Protein AF-X0UY35-F1 (afdb_monomer)

Organism: NCBI:txid412755

Structure (mmCIF, N/CA/C/O backbone):
data_AF-X0UY35-F1
#
_entry.id   AF-X0UY35-F1
#
loop_
_atom_site.group_PDB
_atom_site.id
_atom_site.type_symbol
_atom_site.label_atom_id
_atom_site.label_alt_id
_atom_site.label_comp_id
_atom_site.label_asym_id
_atom_site.label_entity_id
_atom_site.label_seq_id
_atom_site.pdbx_PDB_ins_code
_atom_site.Cartn_x
_atom_site.Cartn_y
_atom_site.Cartn_z
_atom_site.occupancy
_atom_site.B_iso_or_equiv
_atom_site.auth_seq_id
_atom_site.auth_comp_id
_atom_site.auth_asym_id
_atom_site.auth_atom_id
_atom_site.pdbx_PDB_model_num
ATOM 1 N N . MET A 1 1 ? 24.936 6.559 -15.724 1.00 60.38 1 MET A N 1
ATOM 2 C CA . MET A 1 1 ? 23.497 6.473 -16.068 1.00 60.38 1 MET A CA 1
ATOM 3 C C . MET A 1 1 ? 22.964 5.036 -16.141 1.00 60.38 1 MET A C 1
ATOM 5 O O . MET A 1 1 ? 21.847 4.833 -15.705 1.00 60.38 1 MET A O 1
ATOM 9 N N . LYS A 1 2 ? 23.726 4.029 -16.615 1.00 60.41 2 LYS A N 1
ATOM 10 C CA . LYS A 1 2 ? 23.259 2.620 -16.675 1.00 60.41 2 LYS A CA 1
ATOM 11 C C . LYS A 1 2 ? 22.944 1.953 -15.319 1.00 60.41 2 LYS A C 1
ATOM 13 O O . LYS A 1 2 ? 22.242 0.956 -15.308 1.00 60.41 2 LYS A O 1
ATOM 18 N N . ASP A 1 3 ? 23.432 2.501 -14.209 1.00 83.38 3 ASP A N 1
ATOM 19 C CA . ASP A 1 3 ? 23.315 1.887 -12.877 1.00 83.38 3 ASP A CA 1
ATOM 20 C C . ASP A 1 3 ? 21.993 2.234 -12.153 1.00 83.38 3 ASP A C 1
ATOM 22 O O . ASP A 1 3 ? 21.365 1.376 -11.543 1.00 83.38 3 ASP A O 1
ATOM 26 N N . ILE A 1 4 ? 21.480 3.463 -12.311 1.00 85.31 4 ILE A N 1
ATOM 27 C CA . ILE A 1 4 ? 20.291 3.931 -11.570 1.00 85.31 4 ILE A CA 1
ATOM 28 C C . ILE A 1 4 ? 19.015 3.150 -11.921 1.00 85.31 4 ILE A C 1
ATOM 30 O O . ILE A 1 4 ? 18.186 2.895 -11.055 1.00 85.31 4 ILE A O 1
ATOM 34 N N . VAL A 1 5 ? 18.869 2.732 -13.183 1.00 83.88 5 VAL A N 1
ATOM 35 C CA . VAL A 1 5 ? 17.699 1.968 -13.643 1.00 83.88 5 VAL A CA 1
ATOM 36 C C . VAL A 1 5 ? 17.684 0.580 -13.003 1.00 83.88 5 VAL A C 1
ATOM 38 O O . VAL A 1 5 ? 16.643 0.148 -12.526 1.00 83.88 5 VAL A O 1
ATOM 41 N N . GLY A 1 6 ? 18.840 -0.090 -12.926 1.00 89.19 6 GLY A N 1
ATOM 42 C CA . GLY A 1 6 ? 18.953 -1.389 -12.258 1.00 89.19 6 GLY A CA 1
ATOM 43 C C . GLY A 1 6 ? 18.719 -1.295 -10.749 1.00 89.19 6 GLY A C 1
ATOM 44 O O . GLY A 1 6 ? 18.063 -2.158 -10.174 1.00 89.19 6 GLY A O 1
ATOM 45 N N . GLN A 1 7 ? 19.190 -0.220 -10.111 1.00 92.12 7 GLN A N 1
ATOM 46 C CA . GLN A 1 7 ? 18.975 0.013 -8.678 1.00 92.12 7 GLN A CA 1
ATOM 47 C C . GLN A 1 7 ? 17.506 0.289 -8.327 1.00 92.12 7 GLN A C 1
ATOM 49 O O . GLN A 1 7 ? 17.054 -0.083 -7.245 1.00 92.12 7 GLN A O 1
ATOM 54 N N . LEU A 1 8 ? 16.755 0.914 -9.238 1.00 94.75 8 LEU A N 1
ATOM 55 C CA . LEU A 1 8 ? 15.342 1.244 -9.043 1.00 94.75 8 LEU A CA 1
ATOM 56 C C . LEU A 1 8 ? 14.375 0.205 -9.618 1.00 94.75 8 LEU A C 1
ATOM 58 O O . LEU A 1 8 ? 13.170 0.349 -9.424 1.00 94.75 8 LEU A O 1
ATOM 62 N N . ASP A 1 9 ? 14.863 -0.846 -10.281 1.00 94.38 9 ASP A N 1
ATOM 63 C CA . ASP A 1 9 ? 14.008 -1.857 -10.913 1.00 94.38 9 ASP A CA 1
ATOM 64 C C . ASP A 1 9 ? 12.964 -2.414 -9.936 1.00 94.38 9 ASP A C 1
ATOM 66 O O . ASP A 1 9 ? 11.780 -2.456 -10.243 1.00 94.38 9 ASP A O 1
ATOM 70 N N . ARG A 1 10 ? 13.362 -2.708 -8.694 1.00 94.00 10 ARG A N 1
ATOM 71 C CA . ARG A 1 10 ? 12.445 -3.210 -7.657 1.00 94.00 10 ARG A CA 1
ATOM 72 C C . ARG A 1 10 ? 11.424 -2.187 -7.158 1.00 94.00 10 ARG A C 1
ATOM 74 O O . ARG A 1 10 ? 10.422 -2.595 -6.581 1.00 94.00 10 ARG A O 1
ATOM 81 N N . ALA A 1 11 ? 11.687 -0.893 -7.324 1.00 93.44 11 ALA A N 1
ATOM 82 C CA . ALA A 1 11 ? 10.738 0.157 -6.965 1.00 93.44 11 ALA A CA 1
ATOM 83 C C . ALA A 1 11 ? 9.639 0.293 -8.028 1.00 93.44 11 ALA A C 1
ATOM 85 O O . ALA A 1 11 ? 8.482 0.511 -7.681 1.00 93.44 11 ALA A O 1
ATOM 86 N N . PHE A 1 12 ? 9.989 0.122 -9.308 1.00 93.50 12 PHE A N 1
ATOM 87 C CA . PHE A 1 12 ? 9.038 0.188 -10.422 1.00 93.50 12 PHE A CA 1
ATOM 88 C C . PHE A 1 12 ? 8.370 -1.158 -10.737 1.00 93.50 12 PHE A C 1
ATOM 90 O O . PHE A 1 12 ? 7.232 -1.175 -11.195 1.00 93.50 12 PHE A O 1
ATOM 97 N N . ASN A 1 13 ? 9.041 -2.274 -10.441 1.00 94.81 13 ASN A N 1
ATOM 98 C CA . ASN A 1 13 ? 8.568 -3.646 -10.635 1.00 94.81 13 ASN A CA 1
ATOM 99 C C . ASN A 1 13 ? 8.576 -4.444 -9.309 1.00 94.81 13 ASN A C 1
ATOM 101 O O . ASN A 1 13 ? 9.262 -5.469 -9.194 1.00 94.81 13 ASN A O 1
ATOM 105 N N . PRO A 1 14 ? 7.870 -3.990 -8.256 1.00 97.06 14 PRO A N 1
ATOM 106 C CA . PRO A 1 14 ? 7.869 -4.684 -6.977 1.00 97.06 14 PRO A CA 1
ATOM 107 C C . PRO A 1 14 ? 7.121 -6.020 -7.062 1.00 97.06 14 PRO A C 1
ATOM 109 O O . PRO A 1 14 ? 6.138 -6.170 -7.782 1.00 97.06 14 PRO A O 1
ATOM 112 N N . ARG A 1 15 ? 7.549 -6.995 -6.253 1.00 97.75 15 ARG A N 1
ATOM 113 C CA . ARG A 1 15 ? 6.784 -8.238 -6.016 1.00 97.75 15 ARG A CA 1
ATOM 114 C C . ARG A 1 15 ? 5.710 -8.068 -4.941 1.00 97.75 15 ARG A C 1
ATOM 116 O O . ARG A 1 15 ? 4.740 -8.823 -4.911 1.00 97.75 15 ARG A O 1
ATOM 123 N N . SER A 1 16 ? 5.921 -7.111 -4.045 1.00 98.25 16 SER A N 1
ATOM 124 C CA . SER A 1 16 ? 5.038 -6.820 -2.924 1.00 98.25 16 SER A CA 1
ATOM 125 C C . SER A 1 16 ? 5.158 -5.351 -2.538 1.00 98.25 16 SER A C 1
ATOM 127 O O . SER A 1 16 ? 6.231 -4.765 -2.703 1.00 98.25 16 SER A O 1
ATOM 129 N N . VAL A 1 17 ? 4.088 -4.785 -1.987 1.00 98.31 17 VAL A N 1
ATOM 130 C CA . VAL A 1 17 ? 4.046 -3.415 -1.463 1.00 98.31 17 VAL A CA 1
ATOM 131 C C . VAL A 1 17 ? 3.458 -3.450 -0.056 1.00 98.31 17 VAL A C 1
ATOM 133 O O . VAL A 1 17 ? 2.434 -4.087 0.166 1.00 98.31 17 VAL A O 1
ATOM 136 N N . ALA A 1 18 ? 4.103 -2.772 0.892 1.00 98.44 18 ALA A N 1
ATOM 137 C CA . ALA A 1 18 ? 3.554 -2.546 2.224 1.00 98.44 18 ALA A CA 1
ATOM 138 C C . ALA A 1 18 ? 3.155 -1.073 2.358 1.00 98.44 18 ALA A C 1
ATOM 140 O O . ALA A 1 18 ? 3.969 -0.189 2.088 1.00 98.44 18 ALA A O 1
ATOM 141 N N . VAL A 1 19 ? 1.918 -0.815 2.772 1.00 98.38 19 VAL A N 1
ATOM 142 C CA . VAL A 1 19 ? 1.397 0.528 3.035 1.00 98.38 19 VAL A CA 1
ATOM 143 C C . VAL A 1 19 ? 1.323 0.727 4.542 1.00 98.38 19 VAL A C 1
ATOM 145 O O . VAL A 1 19 ? 0.664 -0.033 5.246 1.00 98.38 19 VAL A O 1
ATOM 148 N N . VAL A 1 20 ? 2.017 1.746 5.042 1.00 98.25 20 VAL A N 1
ATOM 149 C CA . VAL A 1 20 ? 2.104 2.040 6.476 1.00 98.25 20 VAL A CA 1
ATOM 150 C C . VAL A 1 20 ? 1.188 3.212 6.807 1.00 98.25 20 VAL A C 1
ATOM 152 O O . VAL A 1 20 ? 1.373 4.301 6.267 1.00 98.25 20 VAL A O 1
ATOM 155 N N . GLY A 1 21 ? 0.237 3.009 7.720 1.00 96.81 21 GLY A N 1
ATOM 156 C CA . GLY A 1 21 ? -0.532 4.108 8.310 1.00 96.81 21 GLY A CA 1
ATOM 157 C C . GLY A 1 21 ? -1.697 4.668 7.479 1.00 96.81 21 GLY A C 1
ATOM 158 O O . GLY A 1 21 ? -2.193 5.734 7.829 1.00 96.81 21 GLY A O 1
ATOM 159 N N . ASP A 1 22 ? -2.161 3.989 6.424 1.00 97.75 22 ASP A N 1
ATOM 160 C CA . ASP A 1 22 ? -3.324 4.431 5.630 1.00 97.75 22 ASP A CA 1
ATOM 161 C C . ASP A 1 22 ? -4.666 4.189 6.346 1.00 97.75 22 ASP A C 1
ATOM 163 O O . ASP A 1 22 ? -4.892 3.109 6.889 1.00 97.75 22 ASP A O 1
ATOM 167 N N . LYS A 1 23 ? -5.561 5.180 6.351 1.00 97.19 23 LYS A N 1
ATOM 168 C CA . LYS A 1 23 ? -6.721 5.237 7.264 1.00 97.19 23 LYS A CA 1
ATOM 169 C C . LYS A 1 23 ? -8.046 5.511 6.563 1.00 97.19 23 LYS A C 1
ATOM 171 O O . LYS A 1 23 ? -8.080 6.152 5.507 1.00 97.19 23 LYS A O 1
ATOM 176 N N . ALA A 1 24 ? -9.142 5.120 7.215 1.00 97.50 24 ALA A N 1
ATOM 177 C CA . ALA A 1 24 ? -10.506 5.353 6.746 1.00 97.50 24 ALA A CA 1
ATOM 178 C C . ALA A 1 24 ? -10.806 6.837 6.501 1.00 97.50 24 ALA A C 1
ATOM 180 O O . ALA A 1 24 ? -11.438 7.177 5.503 1.00 97.50 24 ALA A O 1
ATOM 181 N N . GLU A 1 25 ? -10.321 7.726 7.376 1.00 97.44 25 GLU A N 1
ATOM 182 C CA . GLU A 1 25 ? -10.520 9.182 7.272 1.00 97.44 25 GLU A CA 1
ATOM 183 C C . GLU A 1 25 ? -9.983 9.763 5.954 1.00 97.44 25 GLU A C 1
ATOM 185 O O . GLU A 1 25 ? -10.528 10.732 5.431 1.00 97.44 25 GLU A O 1
ATOM 190 N N . MET A 1 26 ? -8.944 9.137 5.391 1.00 96.12 26 MET A N 1
ATOM 191 C CA . MET A 1 26 ? -8.346 9.495 4.099 1.00 96.12 26 MET A CA 1
ATOM 192 C C . MET A 1 26 ? -8.876 8.621 2.952 1.00 96.12 26 MET A C 1
ATOM 194 O O . MET A 1 26 ? -8.345 8.638 1.842 1.00 96.12 26 MET A O 1
ATOM 198 N N . GLY A 1 27 ? -9.915 7.827 3.215 1.00 97.31 27 GLY A N 1
ATOM 199 C CA . GLY A 1 27 ? -10.551 6.935 2.254 1.00 97.31 27 GLY A CA 1
ATOM 200 C C . GLY A 1 27 ? -9.712 5.720 1.860 1.00 97.31 27 GLY A C 1
ATOM 201 O O . GLY A 1 27 ? -10.006 5.124 0.821 1.00 97.31 27 GLY A O 1
ATOM 202 N N . TYR A 1 28 ? -8.691 5.351 2.643 1.00 98.19 28 TYR A N 1
ATOM 203 C CA . TYR A 1 28 ? -7.695 4.334 2.280 1.00 98.19 28 TYR A CA 1
ATOM 204 C C . TYR A 1 28 ? -7.050 4.601 0.91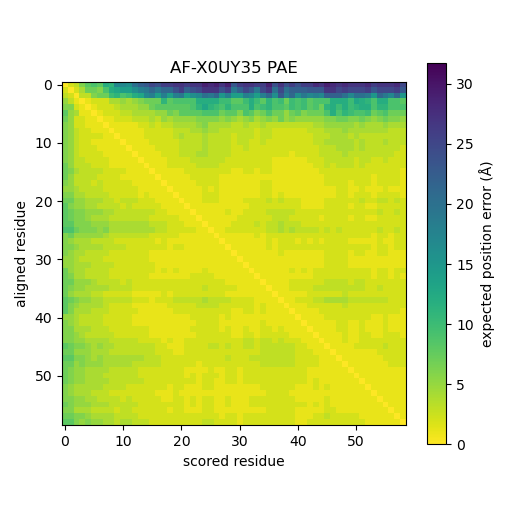0 1.00 98.19 28 TYR A C 1
ATOM 206 O O . TYR A 1 28 ? -6.964 3.719 0.051 1.00 98.19 28 TYR A O 1
ATOM 214 N N . MET A 1 29 ? -6.687 5.861 0.653 1.00 98.19 29 MET A N 1
ATOM 215 C CA . MET A 1 29 ? -6.239 6.329 -0.660 1.00 98.19 29 MET A CA 1
ATOM 216 C C . MET A 1 29 ? -5.068 5.505 -1.216 1.00 98.19 29 MET A C 1
ATOM 218 O O . MET A 1 29 ? -5.049 5.198 -2.412 1.00 98.19 29 MET A O 1
ATOM 222 N N . TRP A 1 30 ? -4.096 5.133 -0.380 1.00 98.19 30 TRP A N 1
ATOM 223 C CA . TRP A 1 30 ? -2.905 4.406 -0.821 1.00 98.19 30 TRP A CA 1
ATOM 224 C C . TRP A 1 30 ? -3.217 2.947 -1.127 1.00 98.19 30 TRP A C 1
ATOM 226 O O . TRP A 1 30 ? -2.827 2.450 -2.183 1.00 98.19 30 TRP A O 1
ATOM 236 N N . LEU A 1 31 ? -3.977 2.282 -0.257 1.00 98.38 31 LEU A N 1
ATOM 237 C CA . LEU A 1 31 ? -4.423 0.909 -0.488 1.00 98.38 31 LEU A CA 1
ATOM 238 C C . LEU A 1 31 ? -5.304 0.817 -1.741 1.00 98.38 31 LEU A C 1
ATOM 240 O O . LEU A 1 31 ? -5.097 -0.052 -2.585 1.00 98.38 31 LEU A O 1
ATOM 244 N N . ARG A 1 32 ? -6.224 1.770 -1.936 1.00 98.19 32 ARG A N 1
ATOM 245 C CA . ARG A 1 32 ? -7.063 1.837 -3.145 1.00 98.19 32 ARG A CA 1
ATOM 246 C C . ARG A 1 32 ? -6.262 2.106 -4.413 1.00 98.19 32 ARG A C 1
ATOM 248 O O . ARG A 1 32 ? -6.602 1.568 -5.463 1.00 98.19 32 ARG A O 1
ATOM 255 N N . SER A 1 33 ? -5.193 2.895 -4.330 1.00 97.69 33 SER A N 1
ATOM 256 C CA . SER A 1 33 ? -4.305 3.140 -5.475 1.00 97.69 33 SER A CA 1
ATOM 257 C C . SER A 1 33 ? -3.593 1.864 -5.949 1.00 97.69 33 SER A C 1
ATOM 259 O O . SER A 1 33 ? -3.148 1.801 -7.092 1.00 97.69 33 SER A O 1
ATOM 261 N N . LEU A 1 34 ? -3.524 0.833 -5.099 1.00 97.69 34 LEU A N 1
ATOM 262 C CA . LEU A 1 34 ? -2.957 -0.482 -5.403 1.00 97.69 34 LEU A CA 1
ATOM 263 C C . LEU A 1 34 ? -4.021 -1.533 -5.773 1.00 97.69 34 LEU A C 1
ATOM 265 O O . LEU A 1 34 ? -3.675 -2.701 -5.925 1.00 97.69 34 LEU A O 1
ATOM 269 N N . ALA A 1 35 ? -5.291 -1.155 -5.969 1.00 96.12 35 ALA A N 1
ATOM 270 C CA . ALA A 1 35 ? -6.395 -2.098 -6.215 1.00 96.12 35 ALA A CA 1
ATOM 271 C C . ALA A 1 35 ? -6.202 -2.997 -7.451 1.00 96.12 35 ALA A C 1
ATOM 273 O O . ALA A 1 35 ? -6.793 -4.070 -7.544 1.00 96.12 35 ALA A O 1
ATOM 274 N N . THR A 1 36 ? -5.382 -2.565 -8.410 1.00 96.25 36 THR A N 1
ATOM 275 C CA . THR A 1 36 ? -5.039 -3.339 -9.609 1.00 96.25 36 THR A CA 1
ATOM 276 C C . THR A 1 36 ? -3.592 -3.825 -9.600 1.00 96.25 36 THR A C 1
ATOM 278 O O . THR A 1 36 ? -3.070 -4.141 -10.663 1.00 96.25 36 THR A O 1
ATOM 281 N N . PHE A 1 37 ? -2.899 -3.832 -8.463 1.00 97.44 37 PHE A N 1
ATOM 282 C CA . PHE A 1 37 ? -1.553 -4.392 -8.362 1.00 97.44 37 PHE A CA 1
ATOM 283 C C . PHE A 1 37 ? -1.631 -5.924 -8.307 1.00 97.44 37 PHE A C 1
ATOM 285 O O . PHE A 1 37 ? -2.417 -6.484 -7.552 1.00 97.44 37 PHE A O 1
ATOM 292 N N . GLN A 1 38 ? -0.834 -6.620 -9.123 1.00 95.94 38 GLN A N 1
ATOM 293 C CA . GLN A 1 38 ? -0.872 -8.091 -9.205 1.00 95.94 38 GLN A CA 1
ATOM 294 C C . GLN A 1 38 ? -0.017 -8.791 -8.134 1.00 95.94 38 GLN A C 1
ATOM 296 O O . GLN A 1 38 ? -0.097 -10.010 -7.990 1.00 95.94 38 GLN A O 1
ATOM 301 N N . GLY A 1 39 ? 0.843 -8.053 -7.427 1.00 96.94 39 GLY A N 1
ATOM 302 C CA . GLY A 1 39 ? 1.648 -8.590 -6.331 1.00 96.94 39 GLY A CA 1
ATOM 303 C C . GLY A 1 39 ? 0.921 -8.543 -4.987 1.00 96.94 39 GLY A C 1
ATOM 304 O O . GLY A 1 39 ? -0.198 -8.052 -4.875 1.00 96.94 39 GLY A O 1
ATOM 305 N N . SER A 1 40 ? 1.581 -9.028 -3.936 1.00 98.19 40 SER A N 1
ATOM 306 C CA . SER A 1 40 ? 1.019 -8.988 -2.581 1.00 98.19 40 SER A CA 1
ATOM 307 C C . SER A 1 40 ? 1.014 -7.561 -2.031 1.00 98.19 40 SER A C 1
ATOM 309 O O . SER A 1 40 ? 2.054 -6.896 -2.029 1.00 98.19 40 SER A O 1
ATOM 311 N N . VAL A 1 41 ? -0.131 -7.111 -1.529 1.00 98.44 41 VAL A N 1
ATOM 312 C CA . VAL A 1 41 ? -0.258 -5.859 -0.776 1.00 98.44 41 VAL A CA 1
ATOM 313 C C . VAL A 1 41 ? -0.370 -6.207 0.704 1.00 98.44 41 VAL A C 1
ATOM 315 O O . VAL A 1 41 ? -1.050 -7.163 1.054 1.00 98.44 41 VAL A O 1
ATOM 318 N N . TYR A 1 42 ? 0.317 -5.455 1.557 1.00 98.44 42 TYR A N 1
ATOM 319 C CA . TYR A 1 42 ? 0.235 -5.586 3.009 1.00 98.44 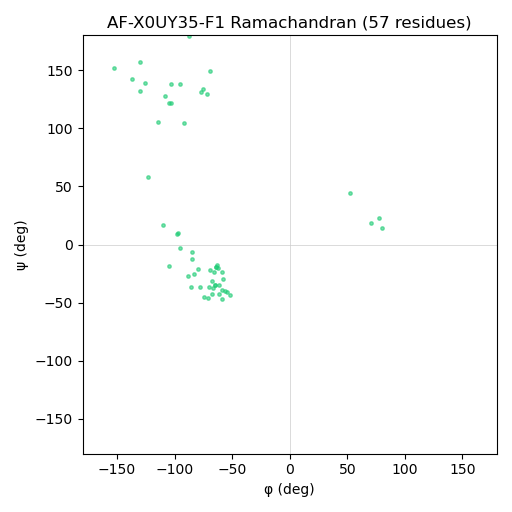42 TYR A CA 1
ATOM 320 C C . TYR A 1 42 ? -0.101 -4.236 3.625 1.00 98.44 42 TYR A C 1
ATOM 322 O O . TYR A 1 42 ? 0.476 -3.216 3.239 1.00 98.44 42 TYR A O 1
ATOM 330 N N . SER A 1 43 ? -0.975 -4.231 4.624 1.00 98.19 43 SER A N 1
ATOM 331 C CA . SER A 1 43 ? -1.161 -3.070 5.488 1.00 98.19 43 SER A CA 1
ATOM 332 C C . SER A 1 43 ? -0.316 -3.208 6.751 1.00 98.19 43 SER A C 1
ATOM 334 O O . SER A 1 43 ? -0.226 -4.284 7.341 1.00 98.19 43 SER A O 1
ATOM 336 N N . VAL A 1 44 ? 0.312 -2.114 7.174 1.00 98.31 44 VAL A N 1
ATOM 337 C CA . VAL A 1 44 ? 0.988 -2.009 8.468 1.00 98.31 44 VAL A CA 1
ATOM 338 C C . VAL A 1 44 ? 0.236 -0.977 9.291 1.00 98.31 44 VAL A C 1
ATOM 340 O O . VAL A 1 44 ? 0.339 0.229 9.039 1.00 98.31 44 VAL A O 1
ATOM 343 N N . GLN A 1 45 ? -0.527 -1.468 10.267 1.00 97.19 45 GLN A N 1
ATOM 344 C CA . GLN A 1 45 ? -1.388 -0.652 11.110 1.00 97.19 45 GLN A CA 1
ATOM 345 C C . GLN A 1 45 ? -1.322 -1.042 12.579 1.00 97.19 45 GLN A C 1
ATOM 347 O O . GLN A 1 45 ? -1.231 -2.217 12.920 1.00 97.19 45 GLN A O 1
ATOM 352 N N . ILE A 1 46 ? -1.376 -0.022 13.436 1.00 97.38 46 ILE A N 1
ATOM 353 C CA . ILE A 1 46 ? -1.403 -0.175 14.899 1.00 97.38 46 ILE A CA 1
ATOM 354 C C . ILE A 1 46 ? -2.793 0.072 15.486 1.00 97.38 46 ILE A C 1
ATOM 356 O O . ILE A 1 46 ? -3.046 -0.295 16.628 1.00 97.38 46 ILE A O 1
ATOM 360 N N . ASP A 1 47 ? -3.666 0.738 14.730 1.00 97.44 47 ASP A N 1
ATOM 361 C CA . ASP A 1 47 ? -5.024 1.047 15.157 1.00 97.44 47 ASP A CA 1
ATOM 362 C C . ASP A 1 47 ? -5.956 -0.072 14.698 1.00 97.44 47 ASP A C 1
ATOM 364 O O . AS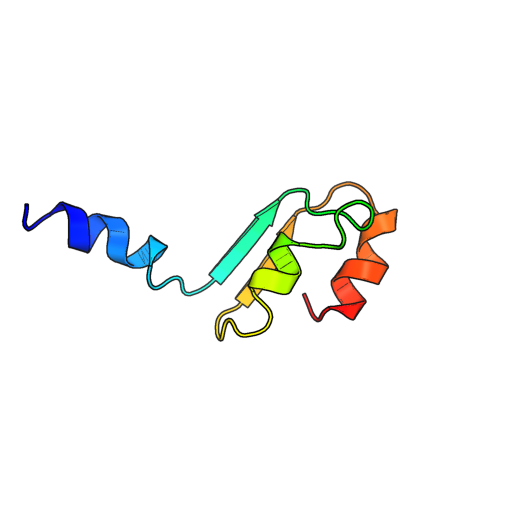P A 1 47 ? -6.280 -0.179 13.515 1.00 97.44 47 ASP A O 1
ATOM 368 N N . GLU A 1 48 ? -6.361 -0.927 15.636 1.00 97.38 48 GLU A N 1
ATOM 369 C CA . 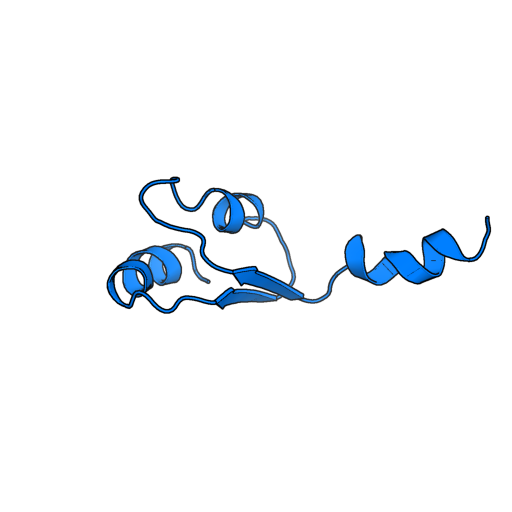GLU A 1 48 ? -7.190 -2.105 15.353 1.00 97.38 48 GLU A CA 1
ATOM 370 C C . GLU A 1 48 ? -8.565 -1.739 14.772 1.00 97.38 48 GLU A C 1
ATOM 372 O O . GLU A 1 48 ? -9.190 -2.556 14.098 1.00 97.38 48 GLU A O 1
ATOM 377 N N . GLN A 1 49 ? -9.027 -0.496 14.965 1.00 97.81 49 GLN A N 1
ATOM 378 C CA . GLN A 1 49 ? -10.279 -0.008 14.377 1.00 97.81 49 GLN A CA 1
ATOM 379 C C . GLN A 1 49 ? -10.223 0.067 12.846 1.00 97.81 49 GLN A C 1
ATOM 381 O O . GLN A 1 49 ? -11.263 0.002 12.192 1.00 97.81 49 GLN A O 1
ATOM 386 N N . GLU A 1 50 ? -9.025 0.179 12.266 1.00 98.06 50 GLU A N 1
ATOM 387 C CA . GLU A 1 50 ? -8.835 0.233 10.815 1.00 98.06 50 GLU A CA 1
ATOM 388 C C . GLU A 1 50 ? -8.888 -1.157 10.168 1.00 98.06 50 GLU A C 1
ATOM 390 O O . GLU A 1 50 ? -9.143 -1.266 8.967 1.00 98.06 50 GLU A 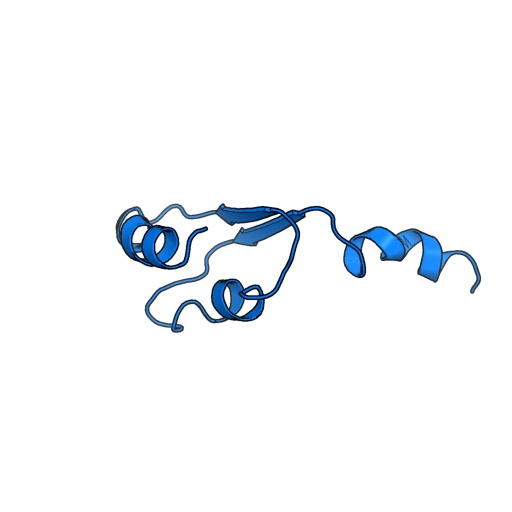O 1
ATOM 395 N N . PHE A 1 51 ? -8.663 -2.229 10.938 1.00 97.56 51 PHE A N 1
ATOM 396 C CA . PHE A 1 51 ? -8.488 -3.577 10.387 1.00 97.56 51 PHE A CA 1
ATOM 39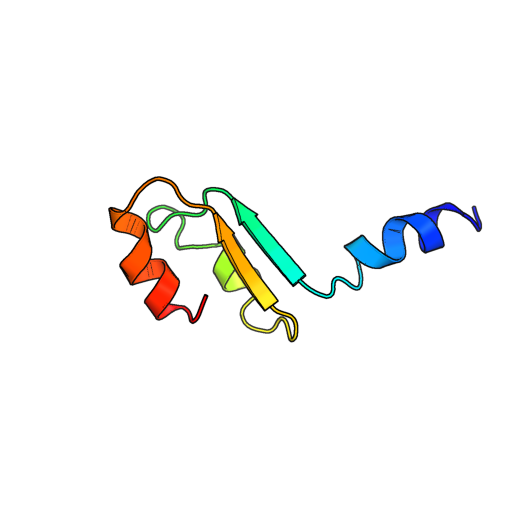7 C C . PHE A 1 51 ? -9.701 -4.049 9.575 1.00 97.56 51 PHE A C 1
ATOM 399 O O . PHE A 1 51 ? -9.491 -4.452 8.432 1.00 97.56 51 PHE A O 1
ATOM 406 N N . PRO A 1 52 ? -10.961 -3.918 10.046 1.00 98.25 52 PRO A N 1
ATOM 407 C CA . PRO A 1 52 ? -12.114 -4.376 9.269 1.00 98.25 52 PRO A CA 1
ATOM 408 C C . PRO A 1 52 ? -12.264 -3.647 7.926 1.00 98.25 52 PRO A C 1
ATOM 410 O O . PRO A 1 52 ? -12.690 -4.236 6.934 1.00 98.25 52 PRO A O 1
ATOM 413 N N . GLY A 1 53 ? -11.920 -2.354 7.880 1.00 98.06 53 GLY A N 1
ATOM 414 C CA . GLY A 1 53 ? -11.979 -1.560 6.654 1.00 98.06 53 GLY A CA 1
ATOM 415 C C . GLY A 1 53 ? -10.910 -1.968 5.643 1.00 98.06 53 GLY A C 1
ATOM 416 O O . GLY A 1 53 ? -11.189 -2.000 4.447 1.00 98.06 53 GLY A O 1
ATOM 417 N N . ILE A 1 54 ? -9.720 -2.332 6.122 1.00 98.25 54 ILE A N 1
ATOM 418 C CA . ILE A 1 54 ? -8.608 -2.840 5.309 1.00 98.25 54 ILE A CA 1
ATOM 419 C C . ILE A 1 54 ? -8.912 -4.249 4.786 1.00 98.25 54 ILE A C 1
ATOM 421 O O . ILE A 1 54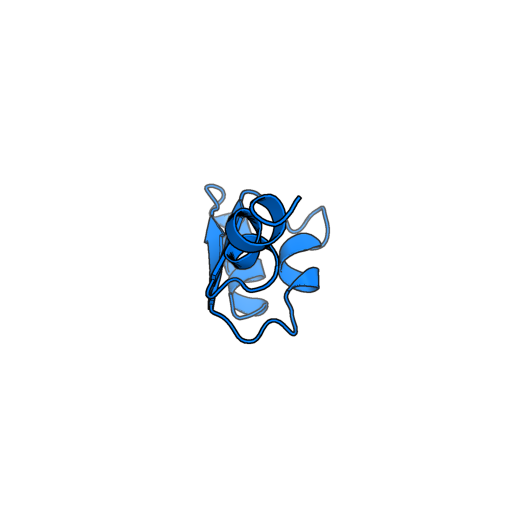 ? -8.778 -4.485 3.587 1.00 98.25 54 ILE A O 1
ATOM 425 N N . GLU A 1 55 ? -9.415 -5.147 5.639 1.00 97.81 55 GLU A N 1
ATOM 426 C CA . GLU A 1 55 ? -9.825 -6.503 5.247 1.00 97.81 55 GLU A CA 1
ATOM 427 C C . GLU A 1 55 ? -10.914 -6.468 4.164 1.00 97.81 55 GLU A C 1
ATOM 429 O O . GLU A 1 55 ? -10.879 -7.236 3.201 1.00 97.81 55 GLU A O 1
ATOM 434 N N . ALA A 1 56 ? -11.858 -5.524 4.263 1.00 97.94 56 ALA A N 1
ATOM 435 C CA . ALA A 1 56 ? -12.890 -5.313 3.249 1.00 97.94 56 ALA A CA 1
ATOM 436 C C . ALA A 1 56 ? -12.334 -4.861 1.881 1.00 97.94 56 ALA A C 1
ATOM 438 O O . ALA A 1 56 ? -13.024 -5.002 0.869 1.00 97.94 56 ALA A O 1
ATOM 439 N N . LEU A 1 57 ? -11.103 -4.335 1.823 1.00 97.06 57 LEU A N 1
ATOM 440 C CA . LEU A 1 57 ? -10.391 -4.040 0.572 1.00 97.06 57 LEU A CA 1
ATOM 441 C C . LEU A 1 57 ? -9.650 -5.262 0.004 1.00 97.06 57 LEU A C 1
ATOM 443 O O . LEU A 1 57 ? -9.135 -5.180 -1.111 1.00 97.06 57 LEU A O 1
ATOM 447 N N . GLY A 1 58 ? -9.608 -6.381 0.733 1.00 96.12 58 GLY A N 1
ATOM 448 C CA . GLY A 1 58 ? -8.888 -7.595 0.346 1.00 96.12 58 GLY A CA 1
ATOM 449 C C . GLY A 1 58 ? -7.375 -7.523 0.572 1.00 96.12 58 GLY A C 1
ATOM 450 O O . GLY A 1 58 ? -6.637 -8.237 -0.109 1.00 96.12 58 GLY A O 1
ATOM 451 N N . VAL A 1 59 ? -6.931 -6.648 1.480 1.00 96.50 59 VAL A N 1
ATOM 452 C CA . VAL A 1 59 ? -5.529 -6.478 1.902 1.00 96.50 59 VAL A CA 1
ATOM 453 C C . VAL A 1 59 ? -5.294 -7.158 3.241 1.00 96.50 59 VAL A C 1
ATOM 455 O O . VAL A 1 59 ? -6.1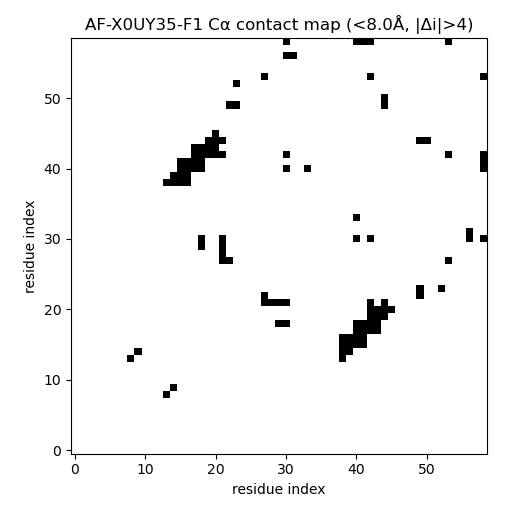87 -7.047 4.108 1.00 96.50 59 VAL A O 1
#

Secondary structure (DSSP, 8-state):
-HHHHHHHHHHHS-SEEEEES--GGGTTHHHHHTTT-SSEEEEE-S-GGGHHHHHTTT-

pLDDT: mean 95.08, std 7.29, range [60.38, 98.44]

Foldseek 3Di:
DVVV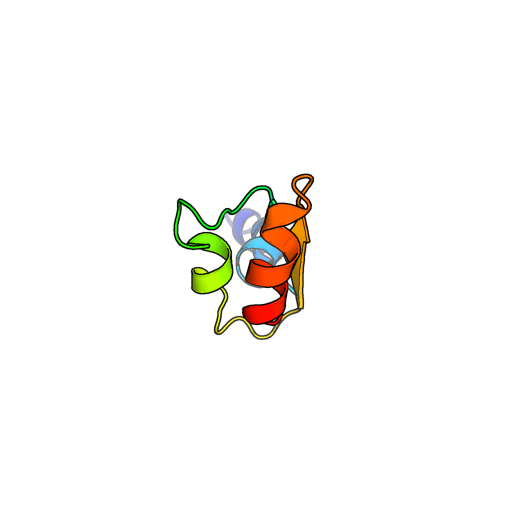CVVCVCVVVPQEEEDEDQAVVNPSVVLVVCLPPPHYYHYHDDDVVRVVVSVVSVD

Sequence (59 aa):
MKDIVGQLDRAFNPRSVAVVGDKAEMGYMWLRSLATFQGSVYSVQIDEQEFPGIEALGV

Radius of gyration: 13.88 Å; Cα contacts (8 Å, |Δi|>4): 54; chains: 1; bounding box: 36×18×32 Å

Mean predicted aligned error: 3.35 Å

Nearest PDB structures (foldseek):
  3cbg-assembly1_A-2  TM=5.772E-01  e=4.229E+00  Synechocystis sp. PCC 6803
  2lvb-assembly1_A  TM=4.256E-01  e=2.251E+00  synthetic construct
  2l82-assembly1_A  TM=3.815E-01  e=9.803E+00  synthetic construct

Solvent-accessible surface area (backbone atoms only — not comparable to full-atom values): 3801 Å² total; per-residue (Å²): 120,84,59,61,59,68,73,42,40,58,78,79,60,50,68,58,48,76,46,74,72,73,39,72,96,65,67,29,54,67,65,57,74,45,72,84,55,90,48,54,62,40,74,47,77,88,59,74,84,48,48,67,64,42,48,74,72,76,76